Protein AF-A0A7V8WI03-F1 (afdb_monomer_lite)

pLDDT: mean 84.86, std 16.11, range [38.53, 98.25]

Sequence (152 aa):
MAQLLLLASIVLAAHALTGSQAGQRFENQTAGIALTRPAGWHTTSLQAVEENRGRVRLADPDLEQALQTRATAPLFVFSKHPEPHPDLNPSIQVTLRPSGNLAGLSATALLKGAVGTMQRALPDFTYVTPIRATRVSGLPAAHLRATYTLKT

Structure (mmCIF, N/CA/C/O backbone):
data_AF-A0A7V8WI03-F1
#
_entry.id   AF-A0A7V8WI03-F1
#
loop_
_atom_site.group_PDB
_atom_site.id
_atom_site.type_symbol
_atom_site.label_atom_id
_atom_site.label_alt_id
_atom_site.label_comp_id
_atom_site.label_asym_id
_atom_site.label_entity_id
_atom_site.label_seq_id
_atom_site.pdbx_PDB_ins_code
_atom_site.Cartn_x
_atom_site.Cartn_y
_atom_site.Cartn_z
_atom_site.occupancy
_atom_site.B_iso_or_equiv
_atom_site.auth_seq_id
_atom_site.auth_comp_id
_atom_site.auth_asym_id
_atom_site.auth_atom_id
_atom_site.pdbx_PDB_model_num
ATOM 1 N N . MET A 1 1 ? 60.671 -22.711 50.261 1.00 38.53 1 MET A N 1
ATOM 2 C CA . MET A 1 1 ? 61.016 -22.575 48.831 1.00 38.53 1 MET A CA 1
ATOM 3 C C . MET A 1 1 ? 59.954 -23.289 48.019 1.00 38.53 1 MET A C 1
ATOM 5 O O . MET A 1 1 ? 59.729 -24.446 48.330 1.00 38.53 1 MET A O 1
ATOM 9 N N . ALA A 1 2 ? 59.388 -22.595 47.020 1.00 39.97 2 ALA A N 1
ATOM 10 C CA . ALA A 1 2 ? 58.610 -23.118 45.881 1.00 39.97 2 ALA A CA 1
ATOM 11 C C . ALA A 1 2 ? 57.279 -23.848 46.225 1.00 39.97 2 ALA A C 1
ATOM 13 O O . ALA A 1 2 ? 57.211 -24.603 47.176 1.00 39.97 2 ALA A O 1
ATOM 14 N N . GLN A 1 3 ? 56.155 -23.701 45.525 1.00 46.53 3 GLN A N 1
ATOM 15 C CA . GLN A 1 3 ? 55.844 -23.012 44.279 1.00 46.53 3 GLN A CA 1
ATOM 16 C C . GLN A 1 3 ? 54.315 -22.845 44.196 1.00 46.53 3 GLN A C 1
ATOM 18 O O . GLN A 1 3 ? 53.564 -23.733 44.589 1.00 46.53 3 GLN A O 1
ATOM 23 N N . LEU A 1 4 ? 53.894 -21.692 43.676 1.00 46.69 4 LEU A N 1
ATOM 24 C CA . LEU A 1 4 ? 52.556 -21.372 43.176 1.00 46.69 4 LEU A CA 1
ATOM 25 C C . LEU A 1 4 ? 51.964 -22.489 42.301 1.00 46.69 4 LEU A C 1
ATOM 27 O O . LEU A 1 4 ? 52.679 -23.016 41.455 1.00 46.69 4 LEU A O 1
ATOM 31 N N . LEU A 1 5 ? 50.641 -22.671 42.357 1.00 49.66 5 LEU A N 1
ATOM 32 C CA . LEU A 1 5 ? 49.822 -22.890 41.158 1.00 49.66 5 LEU A CA 1
ATOM 33 C C . LEU A 1 5 ? 48.389 -22.392 41.412 1.00 49.66 5 LEU A C 1
ATOM 35 O O . LEU A 1 5 ? 47.554 -23.068 42.007 1.00 49.66 5 LEU A O 1
ATOM 39 N N . LEU A 1 6 ? 48.150 -21.151 40.973 1.00 47.75 6 LEU A N 1
ATOM 40 C CA . LEU A 1 6 ? 46.827 -20.574 40.748 1.00 47.75 6 LEU A CA 1
ATOM 41 C C . LEU A 1 6 ? 46.082 -21.409 39.693 1.00 47.75 6 LEU A C 1
ATOM 43 O O . LEU A 1 6 ? 46.574 -21.556 38.577 1.00 47.75 6 LEU A O 1
ATOM 47 N N . LEU A 1 7 ? 44.860 -21.842 39.995 1.00 47.88 7 LEU A N 1
ATOM 48 C CA . LEU A 1 7 ? 43.873 -22.238 38.988 1.00 47.88 7 LEU A CA 1
ATOM 49 C C . LEU A 1 7 ? 42.807 -21.142 38.910 1.00 47.88 7 LEU A C 1
ATOM 51 O O . LEU A 1 7 ? 41.846 -21.109 39.676 1.00 47.88 7 LEU A O 1
ATOM 55 N N . ALA A 1 8 ? 43.028 -20.201 37.993 1.00 47.50 8 ALA A N 1
ATOM 56 C CA . ALA A 1 8 ? 42.056 -19.184 37.624 1.00 47.50 8 ALA A CA 1
ATOM 57 C C . ALA A 1 8 ? 40.894 -19.851 36.871 1.00 47.50 8 ALA A C 1
ATOM 59 O O . ALA A 1 8 ? 41.053 -20.319 35.745 1.00 47.50 8 ALA A O 1
ATOM 60 N N . SER A 1 9 ? 39.721 -19.909 37.500 1.00 50.84 9 SER A N 1
ATOM 61 C CA . SER A 1 9 ? 38.492 -20.369 36.853 1.00 50.84 9 SER A CA 1
ATOM 62 C C . SER A 1 9 ? 37.924 -19.241 35.992 1.00 50.84 9 SER A C 1
ATOM 64 O O . SER A 1 9 ? 37.306 -18.310 36.503 1.00 50.84 9 SER A O 1
ATOM 66 N N . ILE A 1 10 ? 38.146 -19.308 34.679 1.00 51.81 10 ILE A N 1
ATOM 67 C CA . ILE A 1 10 ? 37.463 -18.454 33.701 1.00 51.81 10 ILE A CA 1
ATOM 68 C C . ILE A 1 10 ? 36.050 -19.019 33.512 1.00 51.81 10 ILE A C 1
ATOM 70 O O . ILE A 1 10 ? 35.843 -19.950 32.739 1.00 51.81 10 ILE A O 1
ATOM 74 N N . VAL A 1 11 ? 35.066 -18.455 34.214 1.00 51.72 11 VAL A N 1
ATOM 75 C CA . VAL A 1 11 ? 33.650 -18.619 33.858 1.00 51.72 11 VAL A CA 1
ATOM 76 C C . VAL A 1 11 ? 33.287 -17.456 32.944 1.00 51.72 11 VAL A C 1
ATOM 78 O O . VAL A 1 11 ? 32.842 -16.400 33.390 1.00 51.72 11 VAL A O 1
ATOM 81 N N . LEU A 1 12 ? 33.527 -17.628 31.644 1.00 53.06 12 LEU A N 1
ATOM 82 C CA . LEU A 1 12 ? 33.016 -16.708 30.634 1.00 53.06 12 LEU A CA 1
ATOM 83 C C . LEU A 1 12 ? 31.524 -17.016 30.455 1.00 53.06 12 LEU A C 1
ATOM 85 O O . LEU A 1 12 ? 31.134 -17.850 29.640 1.00 53.06 12 LEU A O 1
ATOM 89 N N . ALA A 1 13 ? 30.683 -16.388 31.275 1.00 53.44 13 ALA A N 1
ATOM 90 C CA . ALA A 1 13 ? 29.238 -16.440 31.113 1.00 53.44 13 ALA A CA 1
ATOM 91 C C . ALA A 1 13 ? 28.863 -15.677 29.836 1.00 53.44 13 ALA A C 1
ATOM 93 O O . ALA A 1 13 ? 28.606 -14.471 29.864 1.00 53.44 13 ALA A O 1
ATOM 94 N N . ALA A 1 14 ? 28.861 -16.388 28.707 1.00 52.28 14 ALA A N 1
ATOM 95 C CA . ALA A 1 14 ? 28.293 -15.933 27.451 1.00 52.28 14 ALA A CA 1
ATOM 96 C C . ALA A 1 14 ? 26.776 -15.779 27.629 1.00 52.28 14 ALA A C 1
ATOM 98 O O . ALA A 1 14 ? 25.987 -16.651 27.272 1.00 52.28 14 ALA A O 1
ATOM 99 N N . HIS A 1 15 ? 26.363 -14.656 28.213 1.00 46.94 15 HIS A N 1
ATOM 100 C CA . HIS A 1 15 ? 24.993 -14.190 28.117 1.00 46.94 15 HIS A CA 1
ATOM 101 C C . HIS A 1 15 ? 24.786 -13.764 26.670 1.00 46.94 15 HIS A C 1
ATOM 103 O O . HIS A 1 15 ? 25.006 -12.611 26.299 1.00 46.94 15 HIS A O 1
ATOM 109 N N . ALA A 1 16 ? 24.391 -14.726 25.838 1.00 47.91 16 ALA A N 1
ATOM 110 C CA . ALA A 1 16 ? 23.727 -14.438 24.587 1.00 47.91 16 ALA A CA 1
ATOM 111 C C . ALA A 1 16 ? 22.446 -13.673 24.938 1.00 47.91 16 ALA A C 1
ATOM 113 O O . ALA A 1 16 ? 21.388 -14.249 25.178 1.00 47.91 16 ALA A O 1
ATOM 114 N N . LEU A 1 17 ? 22.558 -12.347 24.998 1.00 49.25 17 LEU A N 1
ATOM 115 C CA . LEU A 1 17 ? 21.446 -11.436 24.810 1.00 49.25 17 LEU A CA 1
ATOM 116 C C . LEU A 1 17 ? 20.971 -11.646 23.372 1.00 49.25 17 LEU A C 1
ATOM 118 O O . LEU A 1 17 ? 21.263 -10.860 22.474 1.00 49.25 17 LEU A O 1
ATOM 122 N N . THR A 1 18 ? 20.225 -12.722 23.135 1.00 43.75 18 THR A N 1
ATOM 123 C CA . THR A 1 18 ? 19.272 -12.776 22.033 1.00 43.75 18 THR A CA 1
ATOM 124 C C . THR A 1 18 ? 18.172 -11.783 22.377 1.00 43.75 18 THR A C 1
ATOM 126 O O . THR A 1 18 ? 17.072 -12.148 22.787 1.00 43.75 18 THR A O 1
ATOM 129 N N . GLY A 1 19 ? 18.498 -10.494 22.264 1.00 43.22 19 GLY A N 1
ATOM 130 C CA . GLY A 1 19 ? 17.508 -9.454 22.112 1.00 43.22 19 GLY A CA 1
ATOM 131 C C . GLY A 1 19 ? 16.745 -9.809 20.853 1.00 43.22 19 GLY A C 1
ATOM 132 O O . GLY A 1 19 ? 17.238 -9.609 19.744 1.00 43.22 19 GLY A O 1
ATOM 133 N N . SER A 1 20 ? 15.569 -10.406 21.028 1.00 43.59 20 SER A N 1
ATOM 134 C CA . SER A 1 20 ? 14.559 -10.436 19.987 1.00 43.59 20 SER A CA 1
ATOM 135 C C . SER A 1 20 ? 14.409 -8.993 19.523 1.00 43.59 20 SER A C 1
ATOM 137 O O . SER A 1 20 ? 13.866 -8.160 20.250 1.00 43.59 20 SER A O 1
ATOM 139 N N . GLN A 1 21 ? 14.951 -8.666 18.347 1.00 51.25 21 GLN A N 1
ATOM 140 C CA . GLN A 1 21 ? 14.622 -7.427 17.657 1.00 51.25 21 GLN A CA 1
ATOM 141 C C . GLN A 1 21 ? 13.184 -7.562 17.156 1.00 51.25 21 GLN A C 1
ATOM 143 O O . GLN A 1 21 ? 12.927 -7.670 15.956 1.00 51.25 21 GLN A O 1
ATOM 148 N N . ALA A 1 22 ? 12.235 -7.602 18.095 1.00 53.88 22 ALA A N 1
ATOM 149 C CA . ALA A 1 22 ? 10.856 -7.251 17.833 1.00 53.88 22 ALA A CA 1
ATOM 150 C C . ALA A 1 22 ? 10.914 -5.910 17.099 1.00 53.88 22 ALA A C 1
ATOM 152 O O . ALA A 1 22 ? 11.472 -4.938 17.614 1.00 53.88 22 ALA A O 1
ATOM 153 N N . GLY A 1 23 ? 10.506 -5.933 15.828 1.00 64.12 23 GLY A N 1
ATOM 154 C CA . GLY A 1 23 ? 10.923 -4.924 14.868 1.00 64.12 23 GLY A CA 1
ATOM 155 C C . GLY A 1 23 ? 10.572 -3.518 15.336 1.00 64.12 23 GLY A C 1
ATOM 156 O O . GLY A 1 23 ? 9.515 -3.277 15.915 1.00 64.12 23 GLY A O 1
ATOM 157 N N . GLN A 1 24 ? 11.500 -2.592 15.112 1.00 82.31 24 GLN A N 1
ATOM 158 C CA . GLN A 1 24 ? 11.365 -1.199 15.512 1.00 82.31 24 GLN A CA 1
ATOM 159 C C . GLN A 1 24 ? 9.998 -0.640 15.083 1.00 82.31 24 GLN A C 1
ATOM 161 O O . GLN A 1 24 ? 9.596 -0.759 13.921 1.00 82.31 24 GLN A O 1
ATOM 166 N N . ARG A 1 25 ? 9.269 -0.046 16.032 1.00 90.19 25 ARG A N 1
ATOM 167 C CA . ARG A 1 25 ? 7.997 0.627 15.761 1.00 90.19 25 ARG A CA 1
ATOM 168 C C . ARG A 1 25 ? 8.275 1.956 15.069 1.00 90.19 25 ARG A C 1
ATOM 170 O O . ARG A 1 25 ? 8.994 2.792 15.607 1.00 90.19 25 ARG A O 1
ATOM 177 N N . PHE A 1 26 ? 7.697 2.144 13.890 1.00 90.81 26 PHE A N 1
ATOM 178 C CA . PHE A 1 26 ? 7.584 3.454 13.268 1.00 90.81 26 PHE A CA 1
ATOM 179 C C . PHE A 1 26 ? 6.347 4.162 13.814 1.00 90.81 26 PHE A C 1
ATOM 181 O O . PHE A 1 26 ? 5.288 3.543 13.956 1.00 90.81 26 PHE A O 1
ATOM 188 N N . GLU A 1 27 ? 6.473 5.459 14.069 1.00 93.50 27 GLU A N 1
ATOM 189 C CA . GLU A 1 27 ? 5.378 6.306 14.517 1.00 93.50 27 GLU A CA 1
ATOM 190 C C . GLU A 1 27 ? 5.473 7.686 13.866 1.00 93.50 27 GLU A C 1
ATOM 192 O O . GLU A 1 27 ? 6.522 8.326 13.876 1.00 93.50 27 GLU A O 1
ATOM 197 N N . ASN A 1 28 ? 4.357 8.142 13.304 1.00 92.44 28 ASN A N 1
ATOM 198 C CA . ASN A 1 28 ? 4.156 9.510 12.864 1.00 92.44 28 ASN A CA 1
ATOM 199 C C . ASN A 1 28 ? 2.999 10.096 13.678 1.00 92.44 28 ASN A C 1
ATOM 201 O O . ASN A 1 28 ? 1.830 9.812 13.403 1.00 92.44 28 ASN A O 1
ATOM 205 N N . GLN A 1 29 ? 3.343 10.895 14.690 1.00 92.25 29 GLN A N 1
ATOM 206 C CA . GLN A 1 29 ? 2.377 11.466 15.632 1.00 92.25 29 GLN A CA 1
ATOM 207 C C . GLN A 1 29 ? 1.387 12.405 14.941 1.00 92.25 29 GLN A C 1
ATOM 209 O O . GLN A 1 29 ? 0.187 12.305 15.177 1.00 92.25 29 GLN A O 1
ATOM 214 N N . THR A 1 30 ? 1.865 13.255 14.028 1.00 91.50 30 THR A N 1
ATOM 215 C CA . THR A 1 30 ? 1.026 14.207 13.284 1.00 91.50 30 THR A CA 1
ATOM 216 C C . THR A 1 30 ? -0.043 13.504 12.449 1.00 91.50 30 THR A C 1
ATOM 218 O O . THR A 1 30 ? -1.176 13.970 12.373 1.00 91.50 30 THR A O 1
ATOM 221 N N . ALA A 1 31 ? 0.298 12.370 11.833 1.00 90.00 31 ALA A N 1
ATOM 222 C CA . ALA A 1 31 ? -0.638 11.568 11.051 1.00 90.00 31 ALA A CA 1
ATOM 223 C C . ALA A 1 31 ? -1.465 10.589 11.904 1.00 90.00 31 ALA A C 1
ATOM 225 O O . ALA A 1 31 ? -2.389 9.970 11.379 1.00 90.00 31 ALA A O 1
ATOM 226 N N . GLY A 1 32 ? -1.123 10.397 13.183 1.00 92.06 32 GLY A N 1
ATOM 227 C CA . GLY A 1 32 ? -1.733 9.377 14.039 1.00 92.06 32 GLY A CA 1
ATOM 228 C C . GLY A 1 32 ? -1.499 7.944 13.542 1.00 92.06 32 GLY A C 1
ATOM 229 O O . GLY A 1 32 ? -2.336 7.070 13.760 1.00 92.06 32 GLY A O 1
ATOM 230 N N . ILE A 1 33 ? -0.389 7.694 12.837 1.00 93.56 33 ILE A N 1
ATOM 231 C CA . ILE A 1 33 ? -0.077 6.393 12.228 1.00 93.56 33 ILE A CA 1
ATOM 232 C C . ILE A 1 33 ? 1.111 5.768 12.943 1.00 93.56 33 ILE A C 1
ATOM 234 O O . ILE A 1 33 ? 2.154 6.396 13.105 1.00 93.56 33 ILE A O 1
ATOM 238 N N . ALA A 1 34 ? 0.984 4.489 13.281 1.00 93.81 34 ALA A N 1
ATOM 239 C CA . ALA A 1 34 ? 2.094 3.696 13.771 1.00 93.81 34 ALA A CA 1
ATOM 240 C C . ALA A 1 34 ? 2.059 2.283 13.191 1.00 93.81 34 ALA A C 1
ATOM 242 O O . ALA A 1 34 ? 0.991 1.684 13.049 1.00 93.81 34 ALA A O 1
ATOM 243 N N . LEU A 1 35 ? 3.236 1.744 12.881 1.00 94.12 35 LEU A N 1
ATOM 244 C CA . LEU A 1 35 ? 3.390 0.390 12.363 1.00 94.12 35 LEU A CA 1
ATOM 245 C C . LEU A 1 35 ? 4.663 -0.246 12.916 1.00 94.12 35 LEU A C 1
ATOM 247 O O . LEU A 1 35 ? 5.740 0.345 12.884 1.00 94.12 35 LEU A O 1
ATOM 251 N N . THR A 1 36 ? 4.544 -1.475 13.402 1.00 94.88 36 THR A N 1
ATOM 252 C CA . THR A 1 36 ? 5.700 -2.283 13.793 1.00 94.88 36 THR A CA 1
ATOM 253 C C . THR A 1 36 ? 6.347 -2.858 12.541 1.00 94.88 36 THR A C 1
ATOM 255 O O . THR A 1 36 ? 5.677 -3.533 11.756 1.00 94.88 36 THR A O 1
ATOM 258 N N . ARG A 1 37 ? 7.641 -2.594 12.340 1.00 94.19 37 ARG A N 1
ATOM 259 C CA . ARG A 1 37 ? 8.386 -3.177 11.223 1.00 94.19 37 ARG A CA 1
ATOM 260 C C . ARG A 1 37 ? 8.401 -4.707 11.353 1.00 94.19 37 ARG A C 1
ATOM 262 O O . ARG A 1 37 ? 8.665 -5.201 12.451 1.00 94.19 37 ARG A O 1
ATOM 269 N N . PRO A 1 38 ? 8.144 -5.481 10.284 1.00 95.00 38 PRO A N 1
ATOM 270 C CA . PRO A 1 38 ? 8.289 -6.930 10.359 1.00 95.00 38 PRO A CA 1
ATOM 271 C C . PRO A 1 38 ? 9.733 -7.337 10.701 1.00 95.00 38 PRO A C 1
ATOM 273 O O . PRO A 1 38 ? 10.691 -6.640 10.359 1.00 95.00 38 PRO A O 1
ATOM 276 N N . ALA A 1 39 ? 9.899 -8.470 11.385 1.00 93.50 39 ALA A N 1
ATOM 277 C CA . ALA A 1 39 ? 11.221 -8.972 11.751 1.00 93.50 39 ALA A CA 1
ATOM 278 C C . ALA A 1 39 ? 12.078 -9.232 10.499 1.00 93.50 39 ALA A C 1
ATOM 280 O O . ALA A 1 39 ? 11.602 -9.812 9.523 1.00 93.50 39 ALA A O 1
ATOM 281 N N . GLY A 1 40 ? 13.335 -8.783 10.529 1.00 92.56 40 GLY A N 1
ATOM 282 C CA . GLY A 1 40 ? 14.271 -8.904 9.406 1.00 92.56 40 GLY A CA 1
ATOM 283 C C . GLY A 1 40 ? 14.040 -7.926 8.249 1.00 92.56 40 GLY A C 1
ATOM 284 O O . GLY A 1 40 ? 14.777 -7.987 7.277 1.00 92.56 40 GLY A O 1
ATOM 285 N N . TRP A 1 41 ? 13.048 -7.032 8.333 1.00 95.88 41 TRP A N 1
ATOM 286 C CA . TRP A 1 41 ? 12.830 -5.992 7.325 1.00 95.88 41 TRP A CA 1
ATOM 287 C C . TRP A 1 41 ? 13.599 -4.718 7.677 1.00 95.88 41 TRP A C 1
ATOM 289 O O . TRP A 1 41 ? 13.942 -4.470 8.838 1.00 95.88 41 TRP A O 1
ATOM 299 N N . HIS A 1 42 ? 13.813 -3.880 6.670 1.00 94.38 42 HIS A N 1
ATOM 300 C CA . HIS A 1 42 ? 14.587 -2.649 6.733 1.00 94.38 42 HIS A CA 1
ATOM 301 C C . HIS A 1 42 ? 13.688 -1.431 6.531 1.00 94.38 42 HIS A C 1
ATOM 303 O O . HIS A 1 42 ? 12.664 -1.501 5.857 1.00 94.38 42 HIS A O 1
ATOM 309 N N . THR A 1 43 ? 14.070 -0.302 7.124 1.00 93.81 43 THR A N 1
ATOM 310 C CA . THR A 1 43 ? 13.461 0.991 6.792 1.00 93.81 43 THR A CA 1
ATOM 311 C C . THR A 1 43 ? 14.140 1.545 5.548 1.00 93.81 43 THR A C 1
ATOM 313 O O . THR A 1 43 ? 15.364 1.655 5.523 1.00 93.81 43 THR A O 1
ATOM 316 N N . THR A 1 44 ? 13.359 1.910 4.535 1.00 92.75 44 THR A N 1
ATOM 317 C CA . THR A 1 44 ? 13.863 2.518 3.298 1.00 92.75 44 THR A CA 1
ATOM 318 C C . THR A 1 44 ? 13.766 4.039 3.399 1.00 92.75 44 THR A C 1
ATOM 320 O O . THR A 1 44 ? 12.750 4.567 3.860 1.00 92.75 44 THR A O 1
ATOM 323 N N . SER A 1 45 ? 14.808 4.761 2.976 1.00 90.75 45 SER A N 1
ATOM 324 C CA . SER A 1 45 ? 14.754 6.224 2.916 1.00 90.75 45 SER A CA 1
ATOM 325 C C . SER A 1 45 ? 13.808 6.679 1.801 1.00 90.75 45 SER A C 1
ATOM 327 O O . SER A 1 45 ? 13.694 6.031 0.761 1.00 90.75 45 SER A O 1
ATOM 329 N N . LEU A 1 46 ? 13.140 7.819 1.991 1.00 89.69 46 LEU A N 1
ATOM 330 C CA . LEU A 1 46 ? 12.270 8.383 0.951 1.00 89.69 46 LEU A CA 1
ATOM 331 C C . LEU A 1 46 ? 13.061 8.750 -0.311 1.00 89.69 46 LEU A C 1
ATOM 333 O O . LEU A 1 46 ? 12.559 8.572 -1.413 1.00 89.69 46 LEU A O 1
ATOM 337 N N . GLN A 1 47 ? 14.318 9.176 -0.155 1.00 89.88 47 GLN A N 1
ATOM 338 C CA . GLN A 1 47 ? 15.222 9.413 -1.278 1.00 89.88 47 GLN A CA 1
ATOM 339 C C . GLN A 1 47 ? 15.441 8.141 -2.107 1.00 89.88 47 GLN A C 1
ATOM 341 O O . GLN A 1 47 ? 15.269 8.180 -3.319 1.00 89.88 47 GLN A O 1
ATOM 346 N N . ALA A 1 48 ? 15.739 7.004 -1.466 1.00 89.62 48 ALA A N 1
ATOM 347 C CA . ALA A 1 48 ? 15.918 5.739 -2.177 1.00 89.62 48 ALA A CA 1
ATOM 348 C C . ALA A 1 48 ? 14.627 5.290 -2.882 1.00 89.62 48 ALA A C 1
ATOM 350 O O . ALA A 1 48 ? 14.683 4.730 -3.972 1.00 89.62 48 ALA A O 1
ATOM 351 N N . VAL A 1 49 ? 13.452 5.564 -2.299 1.00 90.25 49 VAL A N 1
ATOM 352 C CA . VAL A 1 49 ? 12.158 5.292 -2.950 1.00 90.25 49 VAL A CA 1
ATOM 353 C C . VAL A 1 49 ? 11.998 6.113 -4.230 1.00 90.25 49 VAL A C 1
ATOM 355 O O . VAL A 1 49 ? 11.599 5.562 -5.255 1.00 90.25 49 VAL A O 1
ATOM 358 N N . GLU A 1 50 ? 12.317 7.406 -4.193 1.00 88.94 50 GLU A N 1
ATOM 359 C CA . GLU A 1 50 ? 12.227 8.284 -5.366 1.00 88.94 50 GLU A CA 1
ATOM 360 C C . GLU A 1 50 ? 13.268 7.924 -6.438 1.00 88.94 50 GLU A C 1
ATOM 362 O O . GLU A 1 50 ? 12.928 7.812 -7.616 1.00 88.94 50 GLU A O 1
ATOM 367 N N . GLU A 1 51 ? 14.508 7.628 -6.042 1.00 89.06 51 GLU A N 1
ATOM 368 C CA . GLU A 1 51 ? 15.550 7.127 -6.949 1.00 89.06 51 GLU A CA 1
ATOM 369 C C . GLU A 1 51 ? 15.134 5.801 -7.603 1.00 89.06 51 GLU A C 1
ATOM 371 O O . GLU A 1 51 ? 15.279 5.626 -8.814 1.00 89.06 51 GLU A O 1
ATOM 376 N N . ASN A 1 52 ? 14.551 4.874 -6.836 1.00 87.62 52 ASN A N 1
ATOM 377 C CA . ASN A 1 52 ? 14.025 3.616 -7.362 1.00 87.62 52 ASN A CA 1
ATOM 378 C C . ASN A 1 52 ? 12.901 3.854 -8.376 1.00 87.62 52 ASN A C 1
ATOM 380 O O . ASN A 1 52 ? 12.938 3.274 -9.459 1.00 87.62 52 ASN A O 1
ATOM 384 N N . ARG A 1 53 ? 11.942 4.738 -8.068 1.00 86.44 53 ARG A N 1
ATOM 385 C CA . ARG A 1 53 ? 10.845 5.101 -8.982 1.00 86.44 53 ARG A CA 1
ATOM 386 C C . ARG A 1 53 ? 11.359 5.695 -10.292 1.00 86.44 53 ARG A C 1
ATOM 388 O O . ARG A 1 53 ? 10.888 5.298 -11.352 1.00 86.44 53 ARG A O 1
ATOM 395 N N . GLY A 1 54 ? 12.355 6.580 -10.234 1.00 85.06 54 GLY A N 1
ATOM 396 C CA . GLY A 1 54 ? 12.954 7.200 -11.421 1.00 85.06 54 GLY A CA 1
ATOM 397 C C . GLY A 1 54 ? 13.674 6.217 -12.354 1.00 85.06 54 GLY A C 1
ATOM 398 O O . GLY A 1 54 ? 13.859 6.508 -13.539 1.00 85.06 54 GLY A O 1
ATOM 399 N N . ARG A 1 55 ? 14.057 5.038 -11.851 1.00 85.00 55 ARG A N 1
ATOM 400 C CA . ARG A 1 55 ? 14.706 3.972 -12.633 1.00 85.00 55 ARG A CA 1
ATOM 401 C C . ARG A 1 55 ? 13.729 2.996 -13.279 1.00 85.00 55 ARG A C 1
ATOM 403 O O . ARG A 1 55 ? 14.140 2.259 -14.169 1.00 85.00 55 ARG A O 1
ATOM 410 N N . VAL A 1 56 ? 12.463 2.986 -12.861 1.00 83.38 56 VAL A N 1
ATOM 411 C CA . VAL A 1 56 ? 11.454 2.099 -13.449 1.00 83.38 56 VAL A CA 1
ATOM 412 C C . VAL A 1 56 ? 11.229 2.496 -14.905 1.00 83.38 56 VAL A C 1
ATOM 414 O O . VAL A 1 56 ? 11.003 3.669 -15.209 1.00 83.38 56 VAL A O 1
ATOM 417 N N . ARG A 1 57 ? 11.303 1.507 -15.792 1.00 87.44 57 ARG A N 1
ATOM 418 C CA . ARG A 1 57 ? 10.878 1.606 -17.185 1.00 87.44 57 ARG A CA 1
ATOM 419 C C . ARG A 1 57 ? 9.762 0.601 -17.393 1.00 87.44 57 ARG A C 1
ATOM 421 O O . ARG A 1 57 ? 9.930 -0.546 -16.990 1.00 87.44 57 ARG A O 1
ATOM 428 N N . LEU A 1 58 ? 8.619 1.046 -17.904 1.00 85.38 58 LEU A N 1
ATOM 429 C CA . LEU A 1 58 ? 7.476 0.182 -18.190 1.00 85.38 58 LEU A CA 1
ATOM 430 C C . LEU A 1 58 ? 7.189 0.165 -19.687 1.00 85.38 58 LEU A C 1
ATOM 432 O O . LEU A 1 58 ? 7.378 1.155 -20.385 1.00 85.38 58 LEU A O 1
ATOM 436 N N . ALA A 1 59 ? 6.641 -0.950 -20.165 1.00 86.00 59 ALA A N 1
ATOM 437 C CA . ALA A 1 59 ? 6.196 -1.066 -21.552 1.00 86.00 59 ALA A CA 1
ATOM 438 C C . ALA A 1 59 ? 5.033 -0.110 -21.898 1.00 86.00 59 ALA A C 1
ATOM 440 O O . ALA A 1 59 ? 4.827 0.204 -23.069 1.00 86.00 59 ALA A O 1
ATOM 441 N N . ASP A 1 60 ? 4.264 0.325 -20.895 1.00 84.12 60 ASP A N 1
ATOM 442 C CA . ASP A 1 60 ? 3.168 1.286 -21.039 1.00 84.12 60 ASP A CA 1
ATOM 443 C C . ASP A 1 60 ? 3.636 2.687 -20.583 1.00 84.12 60 ASP A C 1
ATOM 445 O O . ASP A 1 60 ? 3.843 2.895 -19.379 1.00 84.12 60 ASP A O 1
ATOM 449 N N . PRO A 1 61 ? 3.795 3.651 -21.512 1.00 85.00 61 PRO A N 1
ATOM 450 C CA . PRO A 1 61 ? 4.293 4.988 -21.195 1.00 85.00 61 PRO A CA 1
ATOM 451 C C . PRO A 1 61 ? 3.310 5.817 -20.357 1.00 85.00 61 PRO A C 1
ATOM 453 O O . PRO A 1 61 ? 3.744 6.641 -19.552 1.00 85.00 61 PRO A O 1
ATOM 456 N N . ASP A 1 62 ? 2.000 5.587 -20.484 1.00 83.94 62 ASP A N 1
ATOM 457 C CA . ASP A 1 62 ? 0.994 6.302 -19.695 1.00 83.94 62 ASP A CA 1
ATOM 458 C C . ASP A 1 62 ? 1.020 5.820 -18.241 1.00 83.94 62 ASP A C 1
ATOM 460 O O . ASP A 1 62 ? 0.933 6.622 -17.302 1.00 83.94 62 ASP A O 1
ATOM 464 N N . LEU A 1 63 ? 1.182 4.507 -18.041 1.00 82.50 63 LEU A N 1
ATOM 465 C CA . LEU A 1 63 ? 1.364 3.925 -16.714 1.00 82.50 63 LEU A CA 1
ATOM 466 C C . LEU A 1 63 ? 2.690 4.374 -16.088 1.00 82.50 63 LEU A C 1
ATOM 468 O O . LEU A 1 63 ? 2.701 4.759 -14.916 1.00 82.50 63 LEU A O 1
ATOM 472 N N . GLU A 1 64 ? 3.784 4.376 -16.854 1.00 86.19 64 GLU A N 1
ATOM 473 C CA . GLU A 1 64 ? 5.080 4.889 -16.399 1.00 86.19 64 GLU A CA 1
ATOM 474 C C . GLU A 1 64 ? 4.962 6.346 -15.941 1.00 86.19 64 GLU A C 1
ATOM 476 O O . GLU A 1 64 ? 5.311 6.675 -14.802 1.00 86.19 64 GLU A O 1
ATOM 481 N N . GLN A 1 65 ? 4.394 7.214 -16.780 1.00 85.31 65 GLN A N 1
ATOM 482 C CA . GLN A 1 65 ? 4.248 8.627 -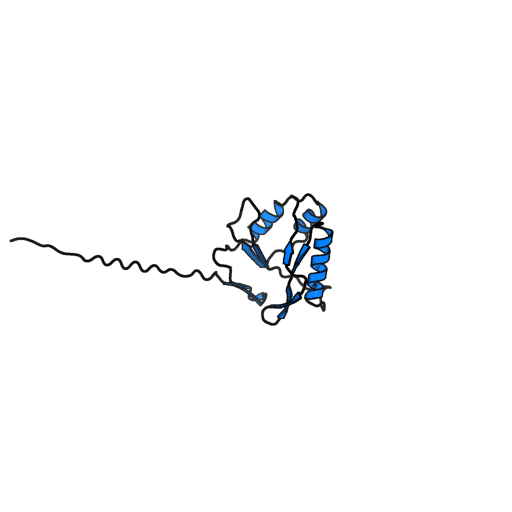16.457 1.00 85.31 65 GLN A CA 1
ATOM 483 C C . GLN A 1 65 ? 3.321 8.846 -15.258 1.00 85.31 65 GLN A C 1
ATOM 485 O O . GLN A 1 65 ? 3.587 9.714 -14.419 1.00 85.31 65 GLN A O 1
ATOM 490 N N . ALA A 1 66 ? 2.253 8.057 -15.117 1.00 80.75 66 ALA A N 1
ATOM 491 C CA . ALA A 1 66 ? 1.388 8.113 -13.944 1.00 80.75 66 ALA A CA 1
ATOM 492 C C . ALA A 1 66 ? 2.138 7.733 -12.655 1.00 80.75 66 ALA A C 1
ATOM 494 O O . ALA A 1 66 ? 1.954 8.400 -11.633 1.00 80.75 66 ALA A O 1
ATOM 495 N N . LEU A 1 67 ? 3.003 6.714 -12.689 1.00 81.94 67 LEU A N 1
ATOM 496 C CA . LEU A 1 67 ? 3.833 6.339 -11.541 1.00 81.94 67 LEU A CA 1
ATOM 497 C C . LEU A 1 67 ? 4.887 7.400 -11.216 1.00 81.94 67 LEU A C 1
ATOM 499 O O . LEU A 1 67 ? 5.100 7.690 -10.042 1.00 81.94 67 LEU A O 1
ATOM 503 N N . GLN A 1 68 ? 5.512 8.008 -12.222 1.00 82.88 68 GLN A N 1
ATOM 504 C CA . GLN A 1 68 ? 6.555 9.016 -12.012 1.00 82.88 68 GLN A CA 1
ATOM 505 C C . GLN A 1 68 ? 5.998 10.363 -11.528 1.00 82.88 68 GLN A C 1
ATOM 507 O O . GLN A 1 68 ? 6.628 11.032 -10.716 1.00 82.88 68 GLN A O 1
ATOM 512 N N . THR A 1 69 ? 4.819 10.777 -12.003 1.00 78.25 69 THR A N 1
ATOM 513 C CA . THR A 1 69 ? 4.311 12.148 -11.772 1.00 78.25 69 THR A CA 1
ATOM 514 C C . THR A 1 69 ? 3.174 12.242 -10.762 1.00 78.25 69 THR A C 1
ATOM 516 O O . THR A 1 69 ? 2.945 13.307 -10.191 1.00 78.25 69 THR A O 1
ATOM 519 N N . ARG A 1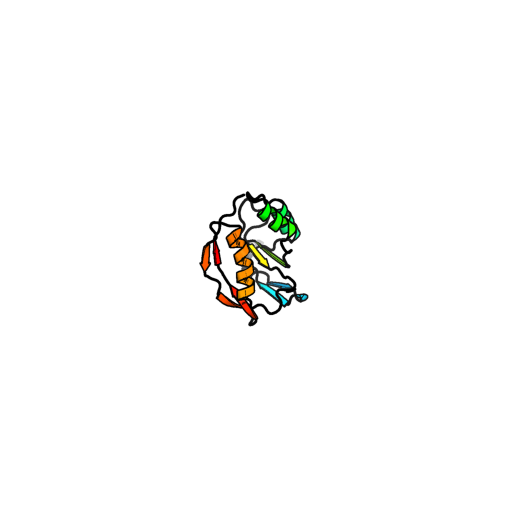 70 ? 2.426 11.153 -10.540 1.00 74.00 70 ARG A N 1
ATOM 520 C CA . ARG A 1 70 ? 1.219 11.160 -9.692 1.00 74.00 70 ARG A CA 1
ATOM 521 C C . ARG A 1 70 ? 1.347 10.283 -8.454 1.00 74.00 70 ARG A C 1
ATOM 523 O O . ARG A 1 70 ? 0.423 10.253 -7.634 1.00 74.00 70 ARG A O 1
ATOM 530 N N . ALA A 1 71 ? 2.456 9.559 -8.294 1.00 79.31 71 ALA A N 1
ATOM 531 C CA . ALA A 1 71 ? 2.675 8.769 -7.096 1.00 79.31 71 ALA A CA 1
ATOM 532 C C . ALA A 1 71 ? 2.875 9.687 -5.889 1.00 79.31 71 ALA A C 1
ATOM 534 O O . ALA A 1 71 ? 3.772 10.520 -5.834 1.00 79.31 71 ALA A O 1
ATOM 535 N N . THR A 1 72 ? 2.036 9.507 -4.876 1.00 85.56 72 THR A N 1
ATOM 536 C CA . THR A 1 72 ? 2.206 10.205 -3.605 1.00 85.56 72 THR A CA 1
ATOM 537 C C . THR A 1 72 ? 3.484 9.721 -2.925 1.00 85.56 72 THR A C 1
ATOM 539 O O . THR A 1 72 ? 3.752 8.510 -2.871 1.00 85.56 72 THR A O 1
ATOM 542 N N . ALA A 1 73 ? 4.267 10.665 -2.401 1.00 88.00 73 ALA A N 1
ATOM 543 C CA . ALA A 1 73 ? 5.403 10.354 -1.550 1.00 88.00 73 ALA A CA 1
ATOM 544 C C . ALA A 1 73 ? 4.905 9.603 -0.300 1.00 88.00 73 ALA A C 1
ATOM 546 O O . ALA A 1 73 ? 3.916 10.014 0.319 1.00 88.00 73 ALA A O 1
ATOM 547 N N . PRO A 1 74 ? 5.515 8.468 0.063 1.00 92.69 74 PRO A N 1
ATOM 548 C CA . PRO A 1 74 ? 5.114 7.763 1.266 1.00 92.69 74 PRO A CA 1
ATOM 549 C C . PRO A 1 74 ? 5.462 8.524 2.538 1.00 92.69 74 PRO A C 1
ATOM 551 O O . PRO A 1 74 ? 6.444 9.255 2.591 1.00 92.69 74 PRO A O 1
ATOM 554 N N . LEU A 1 75 ? 4.689 8.270 3.594 1.00 92.56 75 LEU A N 1
ATOM 555 C CA . LEU A 1 75 ? 5.084 8.651 4.949 1.00 92.56 75 LEU A CA 1
ATOM 556 C C . LEU A 1 75 ? 6.278 7.816 5.419 1.00 92.56 75 LEU A C 1
ATOM 558 O O . LEU A 1 75 ? 7.156 8.328 6.106 1.00 92.56 75 LEU A O 1
ATOM 562 N N . PHE A 1 76 ? 6.292 6.532 5.057 1.00 92.94 76 PHE A N 1
ATOM 563 C CA . PHE A 1 76 ? 7.412 5.624 5.269 1.00 92.94 76 PHE A CA 1
ATOM 564 C C . PHE A 1 76 ? 7.290 4.387 4.374 1.00 92.94 76 PHE A C 1
ATOM 566 O O . PHE A 1 76 ? 6.207 4.060 3.869 1.00 92.94 76 PHE A O 1
ATOM 573 N N .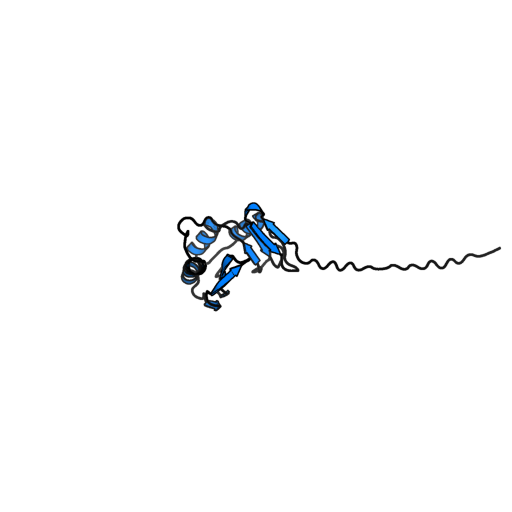 VAL A 1 77 ? 8.415 3.688 4.220 1.00 95.44 77 VAL A N 1
ATOM 574 C CA . VAL A 1 77 ? 8.514 2.416 3.505 1.00 95.44 77 VAL A CA 1
ATOM 575 C C . VAL A 1 77 ? 9.354 1.441 4.320 1.00 95.44 77 VAL A C 1
ATOM 577 O O . VAL A 1 77 ? 10.408 1.800 4.852 1.00 95.44 77 VAL A O 1
ATOM 580 N N . PHE A 1 78 ? 8.879 0.203 4.405 1.00 96.00 78 PHE A N 1
ATOM 581 C CA . PHE A 1 78 ? 9.687 -0.932 4.827 1.00 96.00 78 PHE A CA 1
ATOM 582 C C . PHE A 1 78 ? 9.940 -1.848 3.639 1.00 96.00 78 PHE A C 1
ATOM 584 O O . PHE A 1 78 ? 8.997 -2.178 2.920 1.00 96.00 78 PHE A O 1
ATOM 591 N N . SER A 1 79 ? 11.176 -2.301 3.471 1.00 96.50 79 SER A N 1
ATOM 592 C CA . SER A 1 79 ? 11.573 -3.271 2.451 1.00 96.50 79 SER A CA 1
ATOM 593 C C . SER A 1 79 ? 12.094 -4.546 3.104 1.00 96.50 79 SER A C 1
ATOM 595 O O . SER A 1 79 ? 12.694 -4.511 4.181 1.00 96.50 79 SER A O 1
ATOM 597 N N . LYS A 1 80 ? 11.856 -5.698 2.476 1.00 96.25 80 LYS A N 1
ATOM 598 C CA . LYS A 1 80 ? 12.341 -6.980 2.998 1.00 96.25 80 LYS A CA 1
ATOM 599 C C . LYS A 1 80 ? 13.859 -7.100 2.871 1.00 96.25 80 LYS A C 1
ATOM 601 O O . LYS A 1 80 ? 14.495 -7.609 3.785 1.00 96.25 80 LYS A O 1
ATOM 606 N N . HIS A 1 81 ? 14.424 -6.610 1.771 1.00 95.31 81 HIS A N 1
ATOM 607 C CA . HIS A 1 81 ? 15.866 -6.569 1.530 1.00 95.31 81 HIS A CA 1
ATOM 608 C C . HIS A 1 81 ? 16.389 -5.122 1.551 1.00 95.31 81 HIS A C 1
ATOM 610 O O . HIS A 1 81 ? 15.608 -4.196 1.287 1.00 95.31 81 HIS A O 1
ATOM 616 N N . PRO A 1 82 ? 17.678 -4.892 1.867 1.00 92.38 82 PRO A N 1
ATOM 617 C CA . PRO A 1 82 ? 18.300 -3.580 1.719 1.00 92.38 82 PRO A CA 1
ATOM 618 C C . PRO A 1 82 ? 18.197 -3.076 0.276 1.00 92.38 82 PRO A C 1
ATOM 620 O O . PRO A 1 82 ? 18.355 -3.850 -0.664 1.00 92.38 82 PRO A O 1
ATOM 623 N N . GLU A 1 83 ? 17.931 -1.782 0.116 1.00 88.25 83 GLU A N 1
ATOM 624 C CA . GLU A 1 83 ? 17.932 -1.120 -1.190 1.00 88.25 83 GLU A CA 1
ATOM 625 C C . GLU A 1 83 ? 19.322 -0.531 -1.490 1.00 88.25 83 GLU A C 1
ATOM 627 O O . GLU A 1 83 ? 19.960 -0.014 -0.567 1.00 88.25 83 GLU A O 1
ATOM 632 N N . PRO A 1 84 ? 19.790 -0.558 -2.752 1.00 89.06 84 PRO A N 1
ATOM 633 C CA . PRO A 1 84 ? 19.114 -1.115 -3.927 1.00 89.06 84 PRO A CA 1
ATOM 634 C C . PRO A 1 84 ? 19.131 -2.655 -3.955 1.00 89.06 84 PRO A C 1
ATOM 636 O O . PRO A 1 84 ? 20.152 -3.271 -3.655 1.00 89.06 84 PRO A O 1
ATOM 639 N N . HIS A 1 85 ? 18.023 -3.271 -4.374 1.00 89.75 85 HIS A N 1
ATOM 640 C CA . HIS A 1 85 ? 17.926 -4.716 -4.624 1.00 89.75 85 HIS A CA 1
ATOM 641 C C . HIS A 1 85 ? 17.840 -5.007 -6.142 1.00 89.75 85 HIS A C 1
ATOM 643 O O . HIS A 1 85 ? 17.187 -4.243 -6.854 1.00 89.75 85 HIS A O 1
ATOM 649 N N . PRO A 1 86 ? 18.488 -6.069 -6.674 1.00 87.44 86 PRO A N 1
ATOM 650 C CA . PRO A 1 86 ? 18.560 -6.317 -8.124 1.00 87.44 86 PRO A CA 1
ATOM 651 C C . PRO A 1 86 ? 17.243 -6.776 -8.773 1.00 87.44 86 PRO A C 1
ATOM 653 O O . PRO A 1 86 ? 17.141 -6.771 -9.994 1.00 87.44 86 PRO A O 1
ATOM 656 N N . ASP A 1 87 ? 16.258 -7.180 -7.973 1.00 88.44 87 ASP A N 1
ATOM 657 C CA . ASP A 1 87 ? 14.953 -7.683 -8.423 1.00 88.44 87 ASP A CA 1
ATOM 658 C C . ASP A 1 87 ? 13.827 -7.114 -7.537 1.00 88.44 87 ASP A C 1
ATOM 660 O O . ASP A 1 87 ? 14.096 -6.377 -6.582 1.00 88.44 87 ASP A O 1
ATOM 664 N N . LEU A 1 88 ? 12.573 -7.480 -7.808 1.00 89.25 88 LEU A N 1
ATOM 665 C CA . LEU A 1 88 ? 11.397 -7.139 -7.017 1.00 89.25 88 LEU A CA 1
ATOM 666 C C . LEU A 1 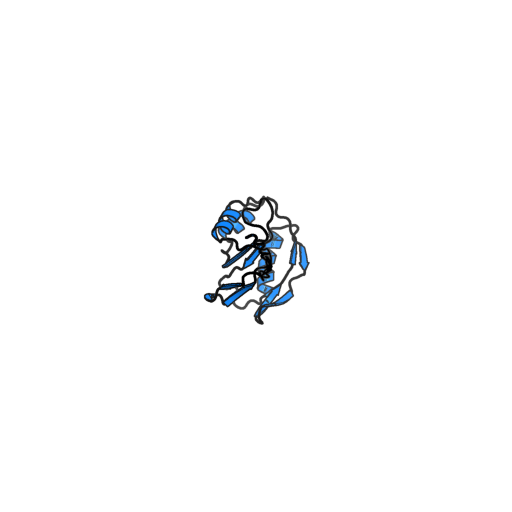88 ? 11.642 -7.374 -5.523 1.00 89.25 88 LEU A C 1
ATOM 668 O O . LEU A 1 88 ? 11.809 -8.499 -5.050 1.00 89.25 88 LEU A O 1
ATOM 672 N N . ASN A 1 89 ? 11.610 -6.280 -4.767 1.00 93.50 89 ASN A N 1
ATOM 673 C CA . ASN A 1 89 ? 11.775 -6.296 -3.325 1.00 93.50 89 ASN A CA 1
ATOM 674 C C . ASN A 1 89 ? 10.406 -6.143 -2.646 1.00 93.50 89 ASN A C 1
ATOM 676 O O . ASN A 1 89 ? 9.760 -5.098 -2.796 1.00 93.50 89 ASN A O 1
ATOM 680 N N . PRO A 1 90 ? 9.926 -7.152 -1.895 1.00 95.81 90 PRO A N 1
ATOM 681 C CA . PRO A 1 90 ? 8.696 -7.021 -1.132 1.00 95.81 90 PRO A CA 1
ATOM 682 C C . PRO A 1 90 ? 8.760 -5.810 -0.204 1.00 95.81 90 PRO A C 1
ATOM 684 O O . PRO A 1 90 ? 9.719 -5.638 0.551 1.00 95.81 90 PRO A O 1
ATOM 687 N N . SER A 1 91 ? 7.721 -4.983 -0.249 1.00 95.56 91 SER A N 1
ATOM 688 C CA . SER A 1 91 ? 7.669 -3.747 0.520 1.00 95.56 91 SER A CA 1
ATOM 689 C C . SER A 1 91 ? 6.296 -3.505 1.135 1.00 95.56 91 SER A C 1
ATOM 691 O O . SER A 1 91 ? 5.269 -4.007 0.676 1.00 95.56 91 SER A O 1
ATOM 693 N N . ILE A 1 92 ? 6.296 -2.735 2.219 1.00 96.06 92 ILE A N 1
ATOM 694 C CA . ILE A 1 92 ? 5.107 -2.155 2.831 1.00 96.06 92 ILE A CA 1
ATOM 695 C C . ILE A 1 92 ? 5.266 -0.648 2.721 1.00 96.06 92 ILE A C 1
ATOM 697 O O . ILE A 1 92 ? 6.225 -0.079 3.242 1.00 96.06 92 ILE A O 1
ATOM 701 N N . GLN A 1 93 ? 4.305 -0.009 2.065 1.00 94.94 93 GLN A N 1
ATOM 702 C CA . GLN A 1 93 ? 4.293 1.428 1.862 1.00 94.94 93 GLN A CA 1
ATOM 703 C C . GLN A 1 93 ? 3.019 2.029 2.451 1.00 94.94 93 GLN A C 1
ATOM 705 O O . GLN A 1 93 ? 1.913 1.595 2.126 1.00 94.94 93 GLN A O 1
ATOM 710 N N . VAL A 1 94 ? 3.170 3.068 3.275 1.00 94.25 94 VAL A N 1
ATOM 711 C CA . VAL A 1 94 ? 2.039 3.855 3.778 1.00 94.25 94 VAL A CA 1
ATOM 712 C C . VAL A 1 94 ? 2.067 5.237 3.147 1.00 94.25 94 VAL A C 1
ATOM 714 O O . VAL A 1 94 ? 3.056 5.963 3.237 1.00 94.25 94 VAL A O 1
ATOM 717 N N . THR A 1 95 ? 0.962 5.604 2.505 1.00 93.38 95 THR A N 1
ATOM 718 C CA . THR A 1 95 ? 0.749 6.932 1.924 1.00 93.38 95 THR A CA 1
ATOM 719 C C . THR A 1 95 ? -0.431 7.597 2.614 1.00 93.38 95 THR A C 1
ATOM 721 O O . THR A 1 95 ? -1.394 6.932 2.995 1.00 93.38 95 THR A O 1
ATOM 724 N N . LEU A 1 96 ? -0.353 8.916 2.765 1.00 91.31 96 LEU A N 1
ATOM 725 C CA . LEU A 1 96 ? -1.445 9.737 3.263 1.00 91.31 96 LEU A CA 1
ATOM 726 C C . LEU A 1 96 ? -1.776 10.778 2.201 1.00 91.31 96 LEU A C 1
ATOM 728 O O 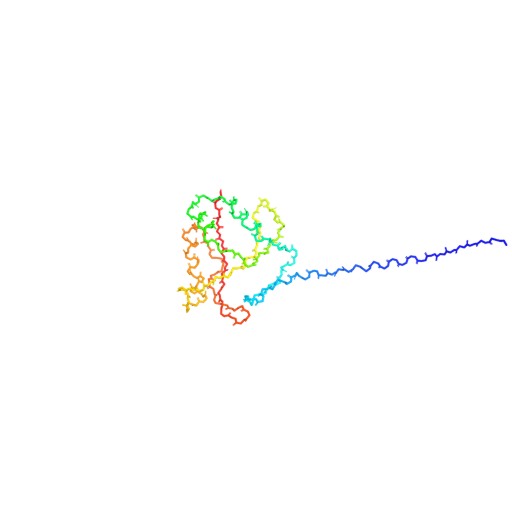. LEU A 1 96 ? -0.885 11.439 1.673 1.00 91.31 96 LEU A O 1
ATOM 732 N N . ARG A 1 97 ? -3.060 10.897 1.869 1.00 89.06 97 ARG A N 1
ATOM 733 C CA . ARG A 1 97 ? -3.562 11.867 0.897 1.00 89.06 97 ARG A CA 1
ATOM 734 C C . ARG A 1 97 ? -4.733 12.637 1.496 1.00 89.06 97 ARG A C 1
ATOM 736 O O . ARG A 1 97 ? -5.578 12.005 2.134 1.00 89.06 97 ARG A O 1
ATOM 743 N N . PRO A 1 98 ? -4.829 13.955 1.258 1.00 88.56 98 PRO A N 1
ATOM 744 C CA . PRO A 1 98 ? -6.057 14.693 1.517 1.00 88.56 98 PRO A CA 1
ATOM 745 C C . PRO A 1 98 ? -7.233 14.047 0.776 1.00 88.56 98 PRO A C 1
ATOM 747 O O . PRO A 1 98 ? -7.084 13.602 -0.363 1.00 88.56 98 PRO A O 1
ATOM 750 N N . SER A 1 99 ? -8.402 13.994 1.413 1.00 86.25 99 SER A N 1
ATOM 751 C CA . SER A 1 99 ? -9.599 13.382 0.827 1.00 86.25 99 SER A CA 1
ATOM 752 C C . SER A 1 99 ? -10.125 14.165 -0.377 1.00 86.25 99 SER A C 1
ATOM 754 O O . SER A 1 99 ? -10.572 13.553 -1.343 1.00 86.25 99 SER A O 1
ATOM 756 N N . GLY A 1 100 ? -10.050 15.500 -0.356 1.00 89.44 100 GLY A N 1
ATOM 757 C CA . GLY A 1 100 ? -10.540 16.352 -1.444 1.00 89.44 100 GLY A CA 1
ATOM 758 C C . GLY A 1 100 ? -11.962 15.969 -1.870 1.00 89.44 100 GLY A C 1
ATOM 759 O O . GLY A 1 100 ? -12.838 15.765 -1.030 1.00 89.44 100 GLY A O 1
ATOM 760 N N . ASN A 1 101 ? -12.165 15.772 -3.174 1.00 88.00 101 ASN A N 1
ATOM 761 C CA . ASN A 1 101 ? -13.455 15.369 -3.757 1.00 88.00 101 ASN A CA 1
ATOM 762 C C . ASN A 1 101 ? -13.902 13.941 -3.388 1.00 88.00 101 ASN A C 1
ATOM 764 O O . ASN A 1 101 ? -14.990 13.522 -3.766 1.00 88.00 101 ASN A O 1
ATOM 768 N N . LEU A 1 102 ? -13.067 13.173 -2.684 1.00 89.19 102 LEU A N 1
ATOM 769 C CA . LEU A 1 102 ? -13.387 11.829 -2.207 1.00 89.19 102 LEU A CA 1
ATOM 770 C C . LEU A 1 102 ? -13.993 11.836 -0.793 1.00 89.19 102 LEU A C 1
ATOM 772 O O . LEU A 1 102 ? -14.270 10.771 -0.236 1.00 89.19 102 LEU A O 1
ATOM 776 N N . ALA A 1 103 ? -14.175 13.016 -0.190 1.00 89.69 103 ALA A N 1
ATOM 777 C CA . ALA A 1 103 ? -14.819 13.159 1.108 1.00 89.69 103 ALA A CA 1
ATOM 778 C C . ALA A 1 103 ? -16.230 12.538 1.107 1.00 89.69 103 ALA A C 1
ATOM 780 O O . ALA A 1 103 ? -16.994 12.688 0.158 1.00 89.69 103 ALA A O 1
ATOM 781 N N . GLY A 1 104 ? -16.570 11.818 2.179 1.00 91.50 104 GLY A N 1
ATOM 782 C CA . GLY A 1 104 ? -17.869 11.152 2.337 1.00 91.50 104 GLY A CA 1
ATOM 783 C C . GLY A 1 104 ? -17.990 9.774 1.674 1.00 91.50 104 GLY A C 1
ATOM 784 O O . GLY A 1 104 ? -18.928 9.041 1.984 1.00 91.50 104 GLY A O 1
ATOM 785 N N . LEU A 1 105 ? -17.044 9.367 0.819 1.00 95.50 105 LEU A N 1
ATOM 786 C CA . LEU A 1 105 ? -17.031 8.012 0.265 1.00 95.50 105 LEU A CA 1
ATOM 787 C C . LEU A 1 105 ? -16.645 6.973 1.325 1.00 95.50 105 LEU A C 1
ATOM 789 O O . LEU A 1 105 ? -15.780 7.200 2.172 1.00 95.50 105 LEU A O 1
ATOM 793 N N . SER A 1 106 ? -17.253 5.788 1.243 1.00 96.75 106 SER A N 1
ATOM 794 C CA . SER A 1 106 ? -16.878 4.659 2.096 1.00 96.75 106 SER A CA 1
ATOM 795 C C . SER A 1 106 ? -15.493 4.114 1.729 1.00 96.75 106 SER A C 1
ATOM 797 O O . SER A 1 106 ? -15.057 4.195 0.580 1.00 96.75 106 SER A O 1
ATOM 799 N N . ALA A 1 107 ? -14.816 3.465 2.682 1.00 96.75 107 ALA A N 1
ATOM 800 C CA . ALA A 1 107 ? -13.510 2.849 2.433 1.00 96.75 107 ALA A CA 1
ATOM 801 C C . ALA A 1 107 ? -13.535 1.830 1.274 1.00 96.75 107 ALA A C 1
ATOM 803 O O . ALA A 1 107 ? -12.584 1.735 0.500 1.00 96.75 107 ALA A O 1
ATOM 804 N N . THR A 1 108 ? -14.639 1.091 1.114 1.00 97.94 108 THR A N 1
ATOM 805 C CA . THR A 1 108 ? -14.819 0.144 0.005 1.00 97.94 108 THR A CA 1
ATOM 806 C C . THR A 1 108 ? -15.014 0.853 -1.332 1.00 97.94 108 THR A C 1
ATOM 808 O O . THR A 1 108 ? -14.456 0.400 -2.330 1.00 97.94 108 THR A O 1
ATOM 811 N N . ALA A 1 109 ? -15.745 1.972 -1.367 1.00 96.25 109 ALA A N 1
ATOM 812 C CA . ALA A 1 109 ? -15.903 2.786 -2.572 1.00 96.25 109 ALA A CA 1
ATOM 813 C C . ALA A 1 109 ? -14.567 3.407 -3.009 1.00 96.25 109 ALA A C 1
ATOM 815 O O . ALA A 1 109 ? -14.221 3.341 -4.189 1.00 96.25 109 ALA A O 1
ATOM 816 N N . LEU A 1 110 ? -13.782 3.919 -2.054 1.00 94.31 110 LEU A N 1
ATOM 817 C CA . LEU A 1 110 ? -12.435 4.441 -2.301 1.00 94.31 110 LEU A CA 1
ATOM 818 C C . LEU A 1 110 ? -11.518 3.372 -2.906 1.00 94.31 110 LEU A C 1
ATOM 820 O O . LEU A 1 110 ? -10.896 3.601 -3.945 1.00 94.31 110 LEU A O 1
ATOM 824 N N . LEU A 1 111 ? -11.468 2.183 -2.294 1.00 95.69 111 LEU A N 1
ATOM 825 C CA . LEU A 1 111 ? -10.634 1.088 -2.787 1.00 95.69 111 LEU A CA 1
ATOM 826 C C . LEU A 1 111 ? -11.101 0.593 -4.165 1.00 95.69 111 LEU A C 1
ATOM 828 O O . LEU A 1 111 ? -10.271 0.339 -5.033 1.00 95.69 111 LEU A O 1
ATOM 832 N N . LYS A 1 112 ? -12.416 0.527 -4.408 1.00 95.94 112 LYS A N 1
ATOM 833 C CA . LYS A 1 112 ? -12.974 0.159 -5.718 1.00 95.94 112 LYS A CA 1
ATOM 834 C C . LYS A 1 112 ? -12.553 1.141 -6.814 1.00 95.94 112 LYS A C 1
ATOM 836 O O . LYS A 1 112 ? -12.169 0.703 -7.895 1.00 95.94 112 LYS A O 1
ATOM 841 N N . GLY A 1 113 ? -12.579 2.445 -6.533 1.00 91.12 113 GLY A N 1
ATOM 842 C CA . GLY A 1 113 ? -12.113 3.471 -7.471 1.00 91.12 113 GLY A CA 1
ATOM 843 C C . GLY A 1 113 ? -10.629 3.322 -7.820 1.00 91.12 113 GLY A C 1
ATOM 844 O O . GLY A 1 113 ? -10.265 3.361 -8.994 1.00 91.12 113 GLY A O 1
ATOM 845 N N . ALA A 1 114 ? -9.778 3.077 -6.818 1.00 88.19 114 ALA A N 1
ATOM 846 C CA . ALA A 1 114 ? -8.348 2.850 -7.035 1.00 88.19 114 ALA A CA 1
ATOM 847 C C . ALA A 1 114 ? -8.081 1.600 -7.894 1.00 88.19 114 ALA A C 1
ATOM 849 O O . ALA A 1 114 ? -7.308 1.651 -8.852 1.00 88.19 114 ALA A O 1
ATOM 850 N N . VAL A 1 115 ? -8.766 0.493 -7.596 1.00 93.00 115 VAL A N 1
ATOM 851 C CA . VAL A 1 115 ? -8.600 -0.775 -8.320 1.00 93.00 115 VAL A CA 1
ATOM 852 C C . VAL A 1 115 ? -9.098 -0.691 -9.756 1.00 93.00 115 VAL A C 1
ATOM 854 O O . VAL A 1 115 ? -8.459 -1.247 -10.643 1.00 93.00 115 VAL A O 1
ATOM 857 N N . GLY A 1 116 ? -10.178 0.049 -10.020 1.00 90.31 116 GLY A N 1
ATOM 858 C CA . GLY A 1 116 ? -10.687 0.231 -11.382 1.00 90.31 116 GLY A CA 1
ATOM 859 C C . GLY A 1 116 ? -9.673 0.883 -12.332 1.00 90.31 116 GLY A C 1
ATOM 860 O O . GLY A 1 116 ? -9.713 0.656 -13.539 1.00 90.31 116 GLY A O 1
ATOM 861 N N . THR A 1 117 ? -8.728 1.668 -11.812 1.00 84.31 117 THR A N 1
ATOM 862 C CA . THR A 1 117 ? -7.602 2.176 -12.610 1.00 84.31 117 THR A CA 1
ATOM 863 C C . THR A 1 117 ? -6.565 1.088 -12.870 1.00 84.31 117 THR A C 1
ATOM 865 O O . THR A 1 117 ? -6.141 0.933 -14.011 1.00 84.31 117 THR A O 1
ATOM 868 N N . MET A 1 118 ? -6.220 0.279 -11.863 1.00 88.12 118 MET A N 1
ATOM 869 C CA . MET A 1 118 ? -5.285 -0.841 -12.036 1.00 88.12 118 MET A CA 1
ATOM 870 C C . MET A 1 118 ? -5.805 -1.883 -13.029 1.00 88.12 118 MET A C 1
ATOM 872 O O . MET A 1 118 ? -5.061 -2.297 -13.903 1.00 88.12 118 MET A O 1
ATOM 876 N N . GLN A 1 119 ? -7.086 -2.254 -12.952 1.00 91.25 119 GLN A N 1
ATOM 877 C CA . GLN A 1 119 ? -7.700 -3.225 -13.868 1.00 91.25 119 GLN A CA 1
ATOM 878 C C . GLN A 1 119 ? -7.681 -2.773 -15.333 1.00 91.25 119 GLN A C 1
ATOM 880 O O . GLN A 1 119 ? -7.659 -3.609 -16.227 1.00 91.25 119 GLN A O 1
ATOM 885 N N . ARG A 1 120 ? -7.708 -1.459 -15.587 1.00 87.25 120 ARG A N 1
ATOM 886 C CA . ARG A 1 120 ? -7.597 -0.913 -16.947 1.00 87.25 120 ARG A CA 1
ATOM 887 C C . ARG A 1 120 ? -6.156 -0.899 -17.450 1.00 87.25 120 ARG A C 1
ATOM 889 O O . ARG A 1 120 ? -5.948 -1.092 -18.638 1.00 87.25 120 ARG A O 1
ATOM 896 N N . ALA A 1 121 ? -5.196 -0.664 -16.558 1.00 83.69 121 ALA A N 1
ATOM 897 C CA . ALA A 1 121 ? -3.777 -0.577 -16.901 1.00 83.69 121 ALA A CA 1
ATOM 898 C C . ALA A 1 121 ? -3.071 -1.946 -16.950 1.00 83.69 121 ALA A C 1
ATOM 900 O O . ALA A 1 121 ? -2.040 -2.089 -17.595 1.00 83.69 121 ALA A O 1
ATOM 901 N N . LEU A 1 122 ? -3.600 -2.954 -16.251 1.00 90.44 122 LEU A N 1
ATOM 902 C CA . LEU A 1 122 ? -2.963 -4.259 -16.071 1.00 90.44 122 LEU A CA 1
ATOM 903 C C . LEU A 1 122 ? -3.925 -5.361 -16.544 1.00 90.44 122 LEU A C 1
ATOM 905 O O . LEU A 1 122 ? -4.858 -5.707 -15.814 1.00 90.44 122 LEU A O 1
ATOM 909 N N . PRO A 1 123 ? -3.734 -5.907 -17.760 1.00 88.56 123 PRO A N 1
ATOM 910 C CA . PRO A 1 123 ? -4.726 -6.768 -18.408 1.00 88.56 123 PRO A CA 1
ATOM 911 C C . PRO A 1 123 ? -4.929 -8.115 -17.702 1.00 88.56 123 PRO A C 1
ATOM 913 O O . PRO A 1 123 ? -5.993 -8.715 -17.827 1.00 88.56 123 PRO A O 1
ATOM 916 N N . ASP A 1 124 ? -3.934 -8.586 -16.950 1.00 95.25 124 ASP A N 1
ATOM 917 C CA . ASP A 1 124 ? -3.974 -9.826 -16.172 1.00 95.25 124 ASP A CA 1
ATOM 918 C C . ASP A 1 124 ? -4.223 -9.579 -14.674 1.00 95.25 124 ASP A C 1
ATOM 920 O O . ASP A 1 124 ? -3.966 -10.452 -13.845 1.00 95.25 124 ASP A O 1
ATOM 924 N N . PHE A 1 125 ? -4.732 -8.397 -14.305 1.00 96.25 125 PHE A N 1
ATOM 925 C CA . PHE A 1 125 ? -5.100 -8.111 -12.924 1.00 96.25 125 PHE A CA 1
ATOM 926 C C . PHE A 1 125 ? -6.196 -9.067 -12.449 1.00 96.25 125 PHE A C 1
ATOM 928 O O . PHE A 1 125 ? -7.334 -9.040 -12.926 1.00 96.25 125 PHE A O 1
ATOM 935 N N . THR A 1 126 ? -5.888 -9.849 -11.419 1.00 97.69 126 THR A N 1
ATOM 936 C CA . THR A 1 126 ? -6.829 -10.790 -10.811 1.00 97.69 126 THR A CA 1
ATOM 937 C C . THR A 1 126 ? -6.925 -10.594 -9.309 1.00 97.69 126 THR A C 1
ATOM 939 O O . THR A 1 126 ? -5.919 -10.444 -8.613 1.00 97.69 126 THR A O 1
ATOM 942 N N . TYR A 1 127 ? -8.145 -10.663 -8.775 1.00 97.81 127 TYR A N 1
ATOM 943 C CA . TYR A 1 127 ? -8.354 -10.705 -7.332 1.00 97.81 127 TYR A CA 1
ATOM 944 C C . TYR A 1 127 ? -7.936 -12.069 -6.773 1.00 97.81 127 TYR A C 1
ATOM 946 O O . TYR A 1 127 ? -8.498 -13.094 -7.144 1.00 97.81 127 TYR A O 1
ATOM 954 N N . VAL A 1 128 ? -7.022 -12.064 -5.806 1.00 98.19 128 VAL A N 1
ATOM 955 C CA . VAL A 1 128 ? -6.773 -13.206 -4.910 1.00 98.19 128 VAL A CA 1
ATOM 956 C C . VAL A 1 128 ? -7.822 -13.219 -3.800 1.00 98.19 128 VAL A C 1
ATOM 958 O O . VAL A 1 128 ? -8.368 -14.260 -3.449 1.00 98.19 128 VAL A O 1
ATOM 961 N N . THR A 1 129 ? -8.141 -12.041 -3.256 1.00 97.56 129 THR A N 1
ATOM 962 C CA . THR A 1 129 ? -9.299 -11.846 -2.380 1.00 97.56 129 THR A CA 1
ATOM 963 C C . THR A 1 129 ? -10.044 -10.585 -2.809 1.00 97.56 129 THR A C 1
ATOM 965 O O . THR A 1 129 ? -9.398 -9.536 -2.927 1.00 97.56 129 THR A O 1
ATOM 968 N N . PRO A 1 130 ? -11.375 -10.643 -3.000 1.00 97.00 130 PRO A N 1
ATOM 969 C CA . PRO A 1 130 ? -12.154 -9.480 -3.413 1.00 97.00 130 PRO A CA 1
ATOM 970 C C . PRO A 1 130 ? -12.122 -8.381 -2.346 1.00 97.00 130 PRO A C 1
ATOM 972 O O . PRO A 1 130 ? -11.766 -8.635 -1.192 1.00 97.00 130 PRO A O 1
ATOM 975 N N . ILE A 1 131 ? -12.534 -7.171 -2.730 1.00 98.19 131 ILE A N 1
ATOM 976 C CA . ILE A 1 131 ? -12.668 -6.034 -1.811 1.00 98.19 131 ILE A CA 1
ATOM 977 C C . ILE A 1 131 ? -13.639 -6.400 -0.687 1.00 98.19 131 ILE A C 1
ATOM 979 O O . ILE A 1 131 ? -14.791 -6.753 -0.937 1.00 98.19 131 ILE A O 1
ATOM 983 N N . ARG A 1 132 ? -13.179 -6.284 0.559 1.00 98.00 132 ARG A N 1
ATOM 984 C CA . ARG A 1 132 ? -13.989 -6.514 1.759 1.00 98.00 132 ARG A CA 1
ATOM 985 C C . ARG A 1 132 ? -13.848 -5.349 2.723 1.00 98.00 132 ARG A C 1
ATOM 987 O O . ARG A 1 132 ? -12.758 -4.797 2.877 1.00 98.00 132 ARG A O 1
ATOM 994 N N . ALA A 1 133 ? -14.950 -4.998 3.379 1.00 98.25 133 ALA A N 1
ATOM 995 C CA . ALA A 1 133 ? -14.917 -4.085 4.512 1.00 98.25 133 ALA A CA 1
ATOM 996 C C . ALA A 1 133 ? -14.132 -4.722 5.667 1.00 98.25 133 ALA A C 1
ATOM 998 O O . ALA A 1 133 ? -14.198 -5.931 5.888 1.00 98.25 133 ALA A O 1
ATOM 999 N N . THR A 1 134 ? -13.377 -3.905 6.387 1.00 98.12 134 THR A N 1
ATOM 1000 C CA . THR A 1 134 ? -12.607 -4.313 7.562 1.00 98.12 134 THR A CA 1
ATOM 1001 C C . THR A 1 134 ? -12.440 -3.119 8.501 1.00 98.12 134 THR A C 1
ATOM 1003 O O . THR A 1 134 ? -13.042 -2.059 8.296 1.00 98.12 134 THR A O 1
ATOM 1006 N N . ARG A 1 135 ? -11.634 -3.280 9.548 1.00 97.81 135 ARG A N 1
ATOM 1007 C CA . ARG A 1 135 ? -11.248 -2.206 10.455 1.00 97.81 135 ARG A CA 1
ATOM 1008 C C . ARG A 1 135 ? -9.744 -2.195 10.678 1.00 97.81 135 ARG A C 1
ATOM 1010 O O . ARG A 1 135 ? -9.127 -3.249 10.785 1.00 97.81 135 ARG A O 1
ATOM 1017 N N . VAL A 1 136 ? -9.179 -0.999 10.803 1.00 95.31 136 VAL A N 1
ATOM 1018 C CA . VAL A 1 136 ? -7.799 -0.783 11.260 1.00 95.31 136 VAL A CA 1
ATOM 1019 C C . VAL A 1 136 ? -7.876 0.139 12.465 1.00 95.31 136 VAL A C 1
ATOM 1021 O O . VAL A 1 136 ? -8.394 1.244 12.353 1.00 95.31 136 VAL A O 1
ATOM 1024 N N . SER A 1 137 ? -7.450 -0.338 13.636 1.00 94.25 137 SER A N 1
ATOM 1025 C CA . SER A 1 137 ? -7.552 0.415 14.900 1.00 94.25 137 SER A CA 1
ATOM 1026 C C . SER A 1 137 ? -8.965 0.957 15.182 1.00 94.25 137 SER A C 1
ATOM 1028 O O . SER A 1 137 ? -9.140 2.066 15.671 1.00 94.25 137 SER A O 1
ATOM 1030 N N . GLY A 1 138 ? -9.998 0.191 14.815 1.00 95.50 138 GLY A N 1
ATOM 1031 C CA . GLY A 1 138 ? -11.400 0.590 14.971 1.00 95.50 138 GLY A CA 1
ATOM 1032 C C . GLY A 1 138 ? -11.936 1.565 13.911 1.00 95.50 138 GLY A C 1
ATOM 1033 O O . GLY A 1 138 ? -13.138 1.825 13.900 1.00 95.50 138 GLY A O 1
ATOM 1034 N N . LEU A 1 139 ? -11.105 2.052 12.988 1.00 94.81 139 LEU A N 1
ATOM 1035 C CA . LEU A 1 139 ? -11.542 2.897 11.876 1.00 94.81 139 LEU A CA 1
ATOM 1036 C C . LEU A 1 139 ? -12.095 2.045 10.723 1.00 94.81 139 LEU A C 1
ATOM 1038 O O . LEU A 1 139 ? -11.520 0.990 10.433 1.00 94.81 139 LEU A O 1
ATOM 1042 N N . PRO A 1 140 ? -13.177 2.473 10.042 1.00 97.00 140 PRO A N 1
ATOM 1043 C CA . PRO A 1 140 ? -13.657 1.816 8.830 1.00 97.00 140 PRO A CA 1
ATOM 1044 C C . PRO A 1 140 ? -12.568 1.753 7.756 1.00 97.00 140 PRO A C 1
ATOM 1046 O O . PRO A 1 140 ? -11.978 2.768 7.394 1.00 97.00 140 PRO A O 1
ATOM 1049 N N . ALA A 1 141 ? -12.324 0.559 7.227 1.00 97.88 141 ALA A N 1
ATOM 1050 C CA . ALA A 1 141 ? -11.299 0.309 6.225 1.00 97.88 141 ALA A CA 1
ATOM 1051 C C . ALA A 1 141 ? -11.794 -0.688 5.167 1.00 97.88 141 ALA A C 1
ATOM 1053 O O . ALA A 1 141 ? -12.865 -1.290 5.290 1.00 97.88 141 ALA A O 1
ATOM 1054 N N . ALA A 1 142 ? -11.003 -0.869 4.113 1.00 98.25 142 ALA A N 1
ATOM 1055 C CA . ALA A 1 142 ? -11.221 -1.897 3.109 1.00 98.25 142 ALA A CA 1
ATOM 1056 C C . ALA A 1 142 ? -9.902 -2.591 2.772 1.00 98.25 142 ALA A C 1
ATOM 1058 O O . ALA A 1 142 ? -8.836 -1.982 2.834 1.00 98.25 142 ALA A O 1
ATOM 1059 N N . HIS A 1 143 ? -9.986 -3.869 2.423 1.00 98.06 143 HIS A N 1
ATOM 1060 C CA . HIS A 1 143 ? -8.836 -4.703 2.096 1.00 98.06 143 HIS A CA 1
ATOM 1061 C C . HIS A 1 143 ? -9.120 -5.534 0.844 1.00 98.06 143 HIS A C 1
ATOM 1063 O O . HIS A 1 143 ? -10.254 -5.960 0.616 1.00 98.06 143 HIS A O 1
ATOM 1069 N N . LEU A 1 144 ? -8.074 -5.783 0.058 1.00 97.81 144 LEU A N 1
ATOM 1070 C CA . LEU A 1 144 ? -8.058 -6.725 -1.056 1.00 97.81 144 LEU A CA 1
ATOM 1071 C C . LEU A 1 144 ? -6.674 -7.361 -1.167 1.00 97.81 144 LEU A C 1
ATOM 1073 O O . LEU A 1 144 ? -5.695 -6.838 -0.637 1.00 97.81 144 LEU A O 1
ATOM 1077 N N . ARG A 1 145 ? -6.591 -8.438 -1.943 1.00 98.12 145 ARG A N 1
ATOM 1078 C CA . ARG A 1 145 ? -5.334 -9.012 -2.428 1.00 98.12 145 ARG A CA 1
ATOM 1079 C C . ARG A 1 145 ? -5.496 -9.256 -3.915 1.00 98.12 145 ARG A C 1
ATOM 1081 O O . ARG A 1 145 ? -6.548 -9.741 -4.331 1.00 98.12 145 ARG A O 1
ATOM 1088 N N . ALA A 1 146 ? -4.477 -8.935 -4.694 1.00 97.69 146 ALA A N 1
ATOM 1089 C CA . ALA A 1 146 ? -4.486 -9.101 -6.137 1.00 97.69 146 ALA A CA 1
ATOM 1090 C C . ALA A 1 146 ? -3.107 -9.524 -6.642 1.00 97.69 146 ALA A C 1
ATOM 1092 O O . ALA A 1 146 ? -2.108 -9.360 -5.941 1.00 97.69 146 ALA A O 1
ATOM 1093 N N . THR A 1 147 ? -3.089 -10.057 -7.855 1.00 97.50 147 THR A N 1
ATOM 1094 C CA . THR A 1 147 ? -1.897 -10.402 -8.635 1.00 97.50 147 THR A CA 1
ATOM 1095 C C . THR A 1 147 ? -2.028 -9.793 -10.023 1.00 97.50 147 THR A C 1
ATOM 1097 O O . THR A 1 147 ? -3.145 -9.596 -10.501 1.00 97.50 147 THR A O 1
ATOM 1100 N N . TYR A 1 148 ? -0.898 -9.451 -10.630 1.00 95.19 148 TYR A N 1
ATOM 1101 C CA . TYR A 1 148 ? -0.788 -8.861 -11.964 1.00 95.19 148 TYR A CA 1
ATOM 1102 C C . TYR A 1 148 ? 0.665 -8.981 -12.443 1.00 95.19 148 TYR A C 1
ATOM 1104 O O . TYR A 1 148 ? 1.564 -9.189 -11.621 1.00 95.19 148 TYR A O 1
ATOM 1112 N N . THR A 1 149 ? 0.897 -8.789 -13.739 1.00 92.31 149 THR A N 1
ATOM 1113 C CA . THR A 1 149 ? 2.238 -8.721 -14.330 1.00 92.31 149 THR A CA 1
ATOM 1114 C C . THR A 1 149 ? 2.602 -7.276 -14.650 1.00 92.31 149 THR A C 1
ATOM 1116 O O . THR A 1 149 ? 1.891 -6.581 -15.374 1.00 92.31 149 THR A O 1
ATOM 1119 N N . LEU A 1 150 ? 3.747 -6.823 -14.139 1.00 86.69 150 LEU A N 1
ATOM 1120 C CA . LEU A 1 150 ? 4.416 -5.615 -14.617 1.00 86.69 150 LEU A CA 1
ATOM 1121 C C . LEU A 1 150 ? 5.319 -5.994 -15.789 1.00 86.69 150 LEU A C 1
ATOM 1123 O O . LEU A 1 150 ? 6.195 -6.842 -15.643 1.00 86.69 150 LEU A O 1
ATOM 1127 N N . LYS A 1 151 ? 5.102 -5.367 -16.945 1.00 84.19 151 LYS A N 1
ATOM 1128 C CA . LYS A 1 151 ? 6.000 -5.483 -18.095 1.00 84.19 151 LYS A CA 1
ATOM 1129 C C . LYS A 1 151 ? 6.972 -4.306 -18.068 1.00 84.19 151 LYS A C 1
ATOM 1131 O O . LYS A 1 151 ? 6.530 -3.162 -18.195 1.00 84.19 151 LYS A O 1
ATOM 1136 N N . THR A 1 152 ? 8.248 -4.609 -17.868 1.00 76.75 152 THR A N 1
ATOM 1137 C CA . THR A 1 152 ? 9.374 -3.662 -17.854 1.00 76.75 152 THR A CA 1
ATOM 1138 C C . THR A 1 152 ? 10.185 -3.743 -19.131 1.00 76.75 152 THR A C 1
ATOM 1140 O O . THR A 1 152 ? 10.338 -4.888 -19.616 1.00 76.75 152 THR A O 1
#

Foldseek 3Di:
DDDDDDDDDPPPPPPPPPVVCQADKDDDVVVRDIDGAPPQKDWDDLVLVLVVLVPDDAPDVVVNCCSNPVDARFPTKIWNDDPPDPDDTDMDTHGDDDCVVVPPPAQLRVVVVVVVVVCVVFVPKDWPADWDWDDDVNHIHIDTDIDTDTHD

Secondary structure (DSSP, 8-state):
----------------------PPEEEETTTTEEEEPPTT-EEEPHHHHHHHHHH---S-HHHHHHHHHHPPPPSEEEESSPSS-SS---EEEE-----GGGTT--HHHHHHHHHHHHHHH-TT-EEEEEEEEEEETTEEEEEEEEE-----

Radius of gyration: 24.19 Å; chains: 1; bounding box: 79×40×70 Å

=== Feature glossary ===
Feature key, reading from the visual/contextual features back to the raw sequence:

Rendered structure images. Structure images are PyMOL renders from six orthogonal camera directions. Cartoon representation draws helices as coils and strands as arrows; sticks shows the backbone as bonds; surface shows the solvent-excluded envelope. Rainbow coloring maps sequence position to hue (blue→red, N→C); chain coloring assigns a distinct color per polypeptide.

Contact-map, Ramachandran, and PAE plots. Three diagnostic plots accompany the record. The Cα contact map visualizes the tertiary structure as a 2D adjacency matrix (8 Å cutoff, sequence-local contacts suppressed). The Ramachandran plot shows the distribution of backbo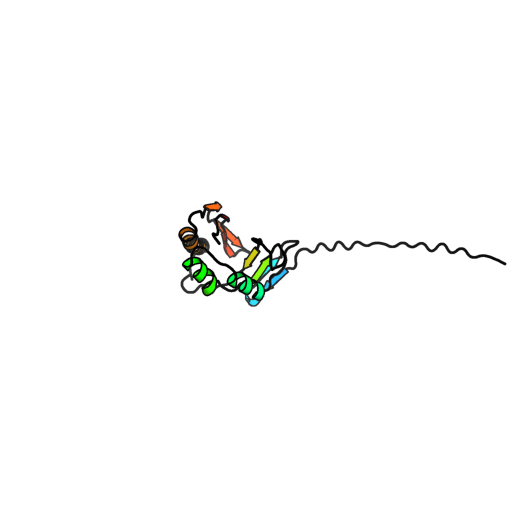ne (φ, ψ) torsions, with points in the α and β basins reflecting secondary structure content. The PAE plot shows AlphaFold's inter-residue confidence as a color matrix.

InterPro / GO / CATH / organism. The annotation block draws on four external resources. InterPro: which protein families and domains the sequence belongs to. GO: standardized terms for what the protein does, what process it participates in, and where in the cell it acts. CATH: which structural fold it has in the CATH hierarchy. Organism: the species of origin.

Nearest PDB structures. Structural nearest neighbors (via Foldseek easy-search vs the PDB). Reported per hit: target PDB id, E-value, and alignment TM-score. A TM-score above ~0.5 is the conventional threshold for 'same fold'.

Predicted aligned error. Predicted aligned error is AlphaFold's pairwise confidence. Unlike pLDDT (per-residue), PAE is per-residue-pair and captures whether two parts of the structure are correctly placed relative to each other. Units are ångströms of expected positional error.

Solvent-accessible surface area. SASA measures how much of the protein is reachable by solvent. It is computed by rolling a water-sized probe over the atomic surface and summing the exposed area (Å²). Per-residue SASA distinguishes core (buried, low SASA) from surface (exposed, high SASA) residues; total SASA is a whole-molecule size measure.

B-factor. Crystallographic B-factors measure how much each atom's electron density is smeared out, in Å². They rise in mobile loops and surface residues and fall in the buried interior. In AlphaFold models this column is repurposed to hold pLDDT instead.

pLDDT. For AlphaFold models, the B-factor field carries pLDDT — the model's own estimate of local accuracy on a 0–100 scale. Regions with pLDDT<50 should be treated as essentially unmodeled; they often correspond to intrinsically disordered segments.

Backbone torsions (φ/ψ). φ (phi) and ψ (psi) are the two rotatable backbone dihedrals per residue: φ is the C(i-1)–N–Cα–C torsion, ψ is the N–Cα–C–N(i+1) torsion, both in degrees on (−180°, 180°]. α-helical residues cluster near (−60°, −45°); β-strand residues near (−120°, +130°). A Ramachandran plot is simply a scatter of (φ, ψ) for every residue.

Radius of gyration, Cα contacts, bounding box. Radius of gyration (Rg) is the root-mean-square distance of Cα atoms from their centroid — a single number for overall size and compactness. A globular domain of N residues has Rg ≈ 2.2·N^0.38 Å; an extended or disordered chain has a much larger Rg. The Cα contact count is the number of residue pairs whose Cα atoms are within 8 Å and are more than four positions apart in sequence — a standard proxy for tertiary packing density. The bounding box is the smallest axis-aligned box enclosing all Cα atoms.

Secondary structure (3-state, P-SEA). Three-state secondary structure (P-SEA) collapses the eight DSSP classes into helix (a), strand (b), and coil (c). P-SEA assigns these from Cα geometry alone — distances and angles — without requiring backbone oxygens, so it works on any Cα trace.

Secondary structure (8-state, DSSP). Secondary structure is the local, repeating backbone conformation. DSSP classifies it into eight states by reading the hydrogen-bond network: three helix types (H, G, I), two β types (E, B), two non-regular types (T, S), and unstructured coil (-).

Foldseek 3Di. The Foldseek 3Di string encodes local tertiary geometry as a 20-letter alphabet — one character per residue — derived from the relative positions of nearby Cα atoms. Unlike the amino-acid sequence, 3Di is a direct function of the 3D structure, so two proteins with the same fold have similar 3Di strings even at low sequence identity.

mmCIF coordinates. Structure coordinates are given as an mmCIF _atom_site loop: one row per atom with element, residue name, chain id, sequence number, and x/y/z position in Å. Only the four main-chain atoms per residue are included here; side chains are omitted to keep the record compact.

Sequence. This is the polypeptide sequence — one letter per residue, N-terminus first. Length ranges from a few dozen residues for small domains to over a thousand for large multi-domain proteins.